Protein AF-A0A1G8RW49-F1 (afdb_monomer_lite)

Foldseek 3Di:
DDPLVVVLVVQLVVLLVVVVVVLVVVLVDDPDDDPVVLLQVLLVSLLSSCQSCLQRPVVCLVVVLVVQLVSLVVSQVVVVVSPDDDPVSSVSNNNSSVVSNPVSVVVVVVVVVVVVD

Structure (mmCIF, N/CA/C/O backbone):
data_AF-A0A1G8RW49-F1
#
_entry.id   AF-A0A1G8RW49-F1
#
loop_
_atom_site.group_PDB
_atom_site.id
_atom_site.type_symbol
_atom_site.label_atom_id
_atom_site.label_alt_id
_atom_site.label_comp_id
_atom_site.label_asym_id
_atom_site.label_entity_id
_atom_site.label_seq_id
_atom_site.pdbx_PDB_ins_code
_atom_site.Cartn_x
_atom_site.Cartn_y
_atom_site.Cartn_z
_atom_site.occupancy
_atom_site.B_iso_or_equiv
_atom_site.auth_seq_id
_atom_site.auth_comp_id
_atom_site.auth_asym_id
_atom_site.auth_atom_id
_atom_site.pdbx_PDB_model_num
ATOM 1 N N . MET A 1 1 ? -18.565 -13.619 4.717 1.00 59.75 1 MET A N 1
ATOM 2 C CA . MET A 1 1 ? -17.953 -12.331 4.314 1.00 59.75 1 MET A CA 1
ATOM 3 C C . MET A 1 1 ? -18.931 -11.211 4.607 1.00 59.75 1 MET A C 1
ATOM 5 O O . MET A 1 1 ? -20.089 -11.331 4.247 1.00 59.75 1 MET A O 1
ATOM 9 N N . THR A 1 2 ? -18.493 -10.148 5.275 1.00 83.75 2 THR A N 1
ATOM 10 C CA . THR A 1 2 ? -19.320 -8.943 5.476 1.00 83.75 2 THR A CA 1
ATOM 11 C C . THR A 1 2 ? -19.186 -7.999 4.276 1.00 83.75 2 THR A C 1
ATOM 13 O O . THR A 1 2 ? -18.129 -7.975 3.644 1.00 83.75 2 THR A O 1
ATOM 16 N N . ILE A 1 3 ? -20.194 -7.174 3.991 1.00 85.25 3 ILE A N 1
ATOM 17 C CA . ILE A 1 3 ? -20.124 -6.146 2.932 1.00 85.25 3 ILE A CA 1
ATOM 18 C C . ILE A 1 3 ? -18.886 -5.246 3.086 1.00 85.25 3 ILE A C 1
ATOM 20 O O . ILE A 1 3 ? -18.165 -5.022 2.119 1.00 85.25 3 ILE A O 1
ATOM 24 N N . GLY A 1 4 ? -18.549 -4.844 4.318 1.00 81.69 4 GLY A N 1
ATOM 25 C CA . GLY A 1 4 ? -17.360 -4.028 4.583 1.00 81.69 4 GLY A CA 1
ATOM 26 C C . GLY A 1 4 ? -16.043 -4.705 4.185 1.00 81.69 4 GLY A C 1
ATOM 27 O O . GLY A 1 4 ? -15.194 -4.069 3.578 1.00 81.69 4 GLY A O 1
ATOM 28 N N . SER A 1 5 ? -15.881 -6.009 4.448 1.00 82.50 5 SER A N 1
ATOM 29 C CA . SER A 1 5 ? -14.673 -6.745 4.023 1.00 82.50 5 SER A CA 1
ATOM 30 C C . SER A 1 5 ? -14.557 -6.872 2.504 1.00 82.50 5 SER A C 1
ATOM 32 O O . SER A 1 5 ? -13.449 -6.879 1.978 1.00 82.50 5 SER A O 1
ATOM 34 N N . PHE A 1 6 ? -15.688 -6.967 1.802 1.00 86.25 6 PHE A N 1
ATOM 35 C CA . PHE A 1 6 ? -15.697 -7.052 0.344 1.00 86.25 6 PHE A CA 1
ATOM 36 C C . PHE A 1 6 ? -15.280 -5.720 -0.289 1.00 86.25 6 PHE A C 1
ATOM 38 O O . PHE A 1 6 ? -14.421 -5.700 -1.165 1.00 86.25 6 PHE A O 1
ATOM 45 N N . LEU A 1 7 ? -15.805 -4.605 0.226 1.00 87.75 7 LEU A N 1
ATOM 46 C CA . LEU A 1 7 ? -15.432 -3.264 -0.227 1.00 87.75 7 LEU A CA 1
ATOM 47 C C . LEU A 1 7 ? -13.951 -2.961 0.024 1.00 87.75 7 LEU A C 1
ATOM 49 O O . LEU A 1 7 ? -13.276 -2.479 -0.880 1.00 87.75 7 LEU A O 1
ATOM 53 N N . THR A 1 8 ? -13.418 -3.289 1.208 1.00 87.62 8 THR A N 1
ATOM 54 C CA . THR A 1 8 ? -11.985 -3.102 1.494 1.00 87.62 8 THR A CA 1
ATOM 55 C C . THR A 1 8 ? -11.114 -3.902 0.526 1.00 87.62 8 THR A C 1
ATOM 57 O O . THR A 1 8 ? -10.155 -3.355 -0.009 1.00 87.62 8 THR A O 1
ATOM 60 N N . ALA A 1 9 ? -11.471 -5.161 0.248 1.00 86.69 9 ALA A N 1
ATOM 61 C CA . ALA A 1 9 ? -10.736 -5.988 -0.705 1.00 86.69 9 ALA A CA 1
ATOM 62 C C . ALA A 1 9 ? -10.760 -5.390 -2.119 1.00 86.69 9 ALA A C 1
ATOM 64 O O . ALA A 1 9 ? -9.704 -5.251 -2.728 1.00 86.69 9 ALA A O 1
ATOM 65 N N . ILE A 1 10 ? -11.934 -4.981 -2.618 1.00 90.88 10 ILE A N 1
ATOM 66 C CA . ILE A 1 10 ? -12.069 -4.359 -3.945 1.00 90.88 10 ILE A CA 1
ATOM 67 C C . ILE A 1 10 ? -11.211 -3.101 -4.050 1.00 90.88 10 ILE A C 1
ATOM 69 O O . ILE A 1 10 ? -10.484 -2.942 -5.025 1.00 90.88 10 ILE A O 1
ATOM 73 N N . VAL A 1 11 ? -11.272 -2.220 -3.050 1.00 90.44 11 VAL A N 1
ATOM 74 C CA . VAL A 1 11 ? -10.513 -0.964 -3.059 1.00 90.44 11 VAL A CA 1
ATOM 75 C C . VAL A 1 11 ? -9.007 -1.235 -3.034 1.00 90.44 11 VAL A C 1
ATOM 77 O O . VAL A 1 11 ? -8.272 -0.657 -3.829 1.00 90.44 11 VAL A O 1
ATOM 80 N N . THR A 1 12 ? -8.535 -2.145 -2.177 1.00 89.38 12 THR A N 1
ATOM 81 C CA . THR A 1 12 ? -7.109 -2.503 -2.110 1.00 89.38 12 THR A CA 1
ATOM 82 C C . THR A 1 12 ? -6.622 -3.170 -3.399 1.00 89.38 12 THR A C 1
ATOM 84 O O . THR A 1 12 ? -5.547 -2.828 -3.884 1.00 89.38 12 THR A O 1
ATOM 87 N N . ILE A 1 13 ? -7.415 -4.063 -3.999 1.00 90.88 13 ILE A N 1
ATOM 88 C CA . ILE A 1 13 ? -7.096 -4.672 -5.301 1.00 90.88 13 ILE A CA 1
ATOM 89 C C . ILE A 1 13 ? -7.061 -3.603 -6.398 1.00 90.88 13 ILE A C 1
ATOM 91 O O . ILE A 1 13 ? -6.138 -3.591 -7.208 1.00 90.88 13 ILE A O 1
ATOM 95 N N . GLY A 1 14 ? -8.024 -2.678 -6.403 1.00 91.81 14 GLY A N 1
ATOM 96 C CA . GLY A 1 14 ? -8.062 -1.555 -7.337 1.00 91.81 14 GLY A CA 1
ATOM 97 C C . GLY A 1 14 ? -6.808 -0.686 -7.250 1.00 91.81 14 GLY A C 1
ATOM 98 O O . GLY A 1 14 ? -6.220 -0.367 -8.280 1.00 91.81 14 GLY A O 1
ATOM 99 N N . PHE A 1 15 ? -6.339 -0.372 -6.036 1.00 90.56 15 PHE A N 1
ATOM 100 C CA . PHE A 1 15 ? -5.070 0.335 -5.851 1.00 90.56 15 PHE A CA 1
ATOM 101 C C . PHE A 1 15 ? -3.871 -0.482 -6.332 1.00 90.56 15 PHE A C 1
ATOM 103 O O . PHE A 1 15 ? -3.025 0.067 -7.027 1.00 90.56 15 PHE A O 1
ATOM 110 N N . ALA A 1 16 ? -3.802 -1.781 -6.028 1.00 90.25 16 ALA A N 1
ATOM 111 C CA . ALA A 1 16 ? -2.701 -2.630 -6.486 1.00 90.25 16 ALA A CA 1
ATOM 112 C C . ALA A 1 16 ? -2.608 -2.665 -8.022 1.00 90.25 16 ALA A C 1
ATOM 114 O O . ALA A 1 16 ? -1.529 -2.484 -8.583 1.00 90.25 16 ALA A O 1
ATOM 115 N N . 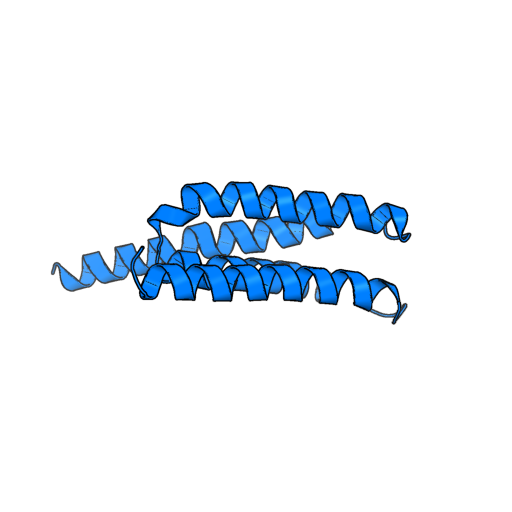LEU A 1 17 ? -3.747 -2.831 -8.701 1.00 90.25 17 LEU A N 1
ATOM 116 C CA . LEU A 1 17 ? -3.827 -2.803 -10.162 1.00 90.25 17 LEU A CA 1
ATOM 117 C C . LEU A 1 17 ? -3.489 -1.420 -10.728 1.00 90.25 17 LEU A C 1
ATOM 119 O O . LEU A 1 17 ? -2.759 -1.331 -11.709 1.00 90.25 17 LEU A O 1
ATOM 123 N N . GLY A 1 18 ? -3.977 -0.346 -10.105 1.00 88.38 18 GLY A N 1
ATOM 124 C CA . GLY A 1 18 ? -3.648 1.022 -10.504 1.00 88.38 18 GLY A CA 1
ATOM 125 C C . GLY A 1 18 ? -2.149 1.306 -10.417 1.00 88.38 18 GLY A C 1
ATOM 126 O O . GLY A 1 18 ? -1.575 1.827 -11.366 1.00 88.38 18 GLY A O 1
ATOM 127 N N . ILE A 1 19 ? -1.500 0.894 -9.324 1.00 87.56 19 ILE A N 1
ATOM 128 C CA . ILE A 1 19 ? -0.048 1.028 -9.136 1.00 87.56 19 ILE A CA 1
ATOM 129 C C . ILE A 1 19 ? 0.706 0.236 -10.202 1.00 87.56 19 ILE A C 1
ATOM 131 O O . ILE A 1 19 ? 1.620 0.775 -10.817 1.00 87.56 19 ILE A O 1
ATOM 135 N N . LEU A 1 20 ? 0.304 -1.015 -10.451 1.00 87.12 20 LEU A N 1
ATOM 136 C CA . LEU A 1 20 ? 0.903 -1.841 -11.499 1.00 87.12 20 LEU A CA 1
ATOM 137 C C . LEU A 1 20 ? 0.834 -1.141 -12.862 1.00 87.12 20 LEU A C 1
ATOM 139 O O . LEU A 1 20 ? 1.848 -1.018 -13.538 1.00 87.12 20 LEU A O 1
ATOM 143 N N . LEU A 1 21 ? -0.347 -0.649 -13.247 1.00 85.25 21 LEU A N 1
ATOM 144 C CA . LEU A 1 21 ? -0.548 0.028 -14.528 1.00 85.25 21 LEU A CA 1
ATOM 145 C C . LEU A 1 21 ? 0.269 1.316 -14.634 1.00 85.25 21 LEU A C 1
ATOM 147 O O . LEU A 1 21 ? 0.907 1.531 -15.658 1.00 85.25 21 LEU A O 1
ATOM 151 N N . VAL A 1 22 ? 0.280 2.152 -13.593 1.00 83.88 22 VAL A N 1
ATOM 152 C CA . VAL A 1 22 ? 1.064 3.397 -13.586 1.00 83.88 22 VAL A CA 1
ATOM 153 C C . VAL A 1 22 ? 2.552 3.093 -13.752 1.00 83.88 22 VAL A C 1
ATOM 155 O O . VAL A 1 22 ? 3.182 3.678 -14.627 1.00 83.88 22 VAL A O 1
ATOM 158 N N . GLN A 1 23 ? 3.104 2.129 -13.006 1.00 80.06 23 GLN A N 1
ATOM 159 C CA . GLN A 1 23 ? 4.535 1.805 -13.095 1.00 80.06 23 GLN A CA 1
ATOM 160 C C . GLN A 1 23 ? 4.944 1.170 -14.431 1.00 80.06 23 GLN A C 1
ATOM 162 O O . GLN A 1 23 ? 6.076 1.373 -14.874 1.00 80.06 23 GLN A O 1
ATOM 167 N N . LEU A 1 24 ? 4.033 0.437 -15.079 1.00 77.06 24 LEU A N 1
ATOM 168 C CA . LEU A 1 24 ? 4.243 -0.114 -16.422 1.00 77.06 24 LEU A CA 1
ATOM 169 C C . LEU A 1 24 ? 4.100 0.952 -17.523 1.00 77.06 24 LEU A C 1
ATOM 171 O O . LEU A 1 24 ? 4.805 0.903 -18.524 1.00 77.06 24 LEU A O 1
ATOM 175 N N . ILE A 1 25 ? 3.200 1.931 -17.368 1.00 75.44 25 ILE A N 1
ATOM 176 C CA . ILE A 1 25 ? 3.000 3.004 -18.359 1.00 75.44 25 ILE A CA 1
ATOM 177 C C . ILE A 1 25 ? 4.119 4.045 -18.279 1.00 75.44 25 ILE A C 1
ATOM 179 O O . ILE A 1 25 ? 4.622 4.481 -19.315 1.00 75.44 25 ILE A O 1
ATOM 183 N N . GLU A 1 26 ? 4.533 4.437 -17.071 1.00 66.81 26 GLU A N 1
ATOM 184 C CA . GLU A 1 26 ? 5.623 5.401 -16.880 1.00 66.81 26 GLU A CA 1
ATOM 185 C C . GLU A 1 26 ? 6.968 4.901 -17.433 1.00 66.81 26 GLU A C 1
ATOM 187 O O . GLU A 1 26 ? 7.827 5.716 -17.763 1.00 66.81 26 GLU A O 1
ATOM 192 N N . HIS A 1 27 ? 7.137 3.591 -17.653 1.00 57.88 27 HIS A N 1
ATOM 193 C CA . HIS A 1 27 ? 8.285 3.054 -18.392 1.00 57.88 27 HIS A CA 1
ATOM 194 C C . HIS A 1 27 ? 8.393 3.576 -19.834 1.00 57.88 27 HIS A C 1
ATOM 196 O O . HIS A 1 27 ? 9.492 3.650 -20.379 1.00 57.88 27 HIS A O 1
ATOM 202 N N . GLY A 1 28 ? 7.279 3.967 -20.460 1.00 51.88 28 GLY A N 1
ATOM 203 C CA . GLY A 1 28 ? 7.251 4.395 -21.860 1.00 51.88 28 GLY A CA 1
ATOM 204 C C . GLY A 1 28 ? 7.510 5.884 -22.100 1.00 51.88 28 GLY A C 1
ATOM 205 O O . GLY A 1 28 ? 7.718 6.276 -23.250 1.00 51.88 28 GLY A O 1
ATOM 206 N N . ALA A 1 29 ? 7.477 6.736 -21.070 1.00 50.56 29 ALA A N 1
ATOM 207 C CA . ALA A 1 29 ? 7.459 8.181 -21.268 1.00 50.56 29 ALA A CA 1
ATOM 208 C C . ALA A 1 29 ? 8.237 8.943 -20.181 1.00 50.56 29 ALA A C 1
ATOM 210 O O . ALA A 1 29 ? 7.933 8.838 -19.001 1.00 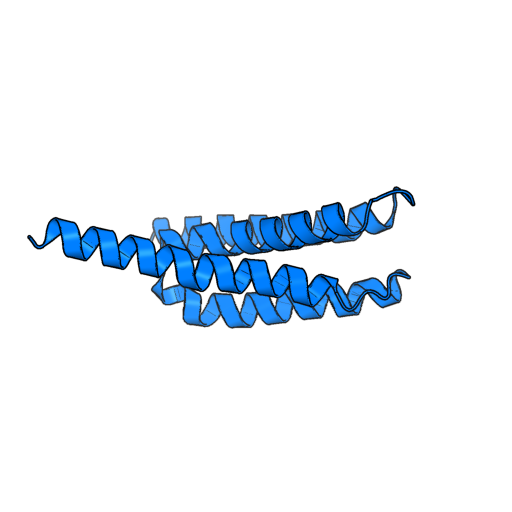50.56 29 ALA A O 1
ATOM 211 N N . PHE A 1 30 ? 9.163 9.802 -20.630 1.00 48.25 30 PHE A N 1
ATOM 212 C CA . PHE A 1 30 ? 9.850 10.892 -19.907 1.00 48.25 30 PHE A CA 1
ATOM 213 C C . PHE A 1 30 ? 11.247 10.608 -19.304 1.00 48.25 30 PHE A C 1
ATOM 215 O O . PHE A 1 30 ? 11.374 10.255 -18.134 1.00 48.25 30 PHE A O 1
ATOM 222 N N . PRO A 1 31 ? 12.334 10.929 -20.041 1.00 52.97 31 PRO A N 1
ATOM 223 C CA . PRO A 1 31 ? 13.720 10.814 -19.562 1.00 52.97 31 PRO A CA 1
ATOM 224 C C . PRO A 1 31 ? 14.184 11.939 -18.602 1.00 52.97 31 PRO A C 1
ATOM 226 O O . PRO A 1 31 ? 15.380 12.095 -18.381 1.00 52.97 31 PRO A O 1
ATOM 229 N N . LEU A 1 32 ? 13.278 12.746 -18.032 1.00 56.34 32 LEU A N 1
ATOM 230 C CA . LEU A 1 32 ? 13.610 13.934 -17.216 1.00 56.34 32 LEU A CA 1
ATOM 231 C C . LEU A 1 32 ? 12.896 13.962 -15.851 1.00 56.34 32 LEU A C 1
ATOM 233 O O . LEU A 1 32 ? 12.592 15.029 -15.317 1.00 56.34 32 LEU A O 1
ATOM 237 N N . ARG A 1 33 ? 12.604 12.799 -15.262 1.00 59.16 33 ARG A N 1
ATOM 238 C CA . ARG A 1 33 ? 12.033 12.735 -13.909 1.00 59.16 33 ARG A CA 1
ATOM 239 C C . ARG A 1 33 ? 13.156 12.827 -12.871 1.00 59.16 33 ARG A C 1
ATOM 241 O O . ARG A 1 33 ? 14.095 12.037 -12.882 1.00 59.16 33 ARG A O 1
ATOM 248 N N . ILE A 1 34 ? 13.078 13.818 -11.983 1.00 59.84 34 ILE A N 1
ATOM 249 C CA . ILE A 1 34 ? 14.044 14.014 -10.892 1.00 59.84 34 ILE A CA 1
ATOM 250 C C . ILE A 1 34 ? 13.939 12.824 -9.926 1.00 59.84 34 ILE A C 1
ATOM 252 O O . ILE A 1 34 ? 12.857 12.541 -9.416 1.00 59.84 34 ILE A O 1
ATOM 256 N N . GLN A 1 35 ? 15.064 12.169 -9.628 1.00 63.91 35 GLN A N 1
ATOM 257 C CA . GLN A 1 35 ? 15.146 10.945 -8.812 1.00 63.91 35 GLN A CA 1
ATOM 258 C C . GLN A 1 35 ? 14.426 11.037 -7.448 1.00 63.91 35 GLN A C 1
ATOM 260 O O . GLN A 1 35 ? 13.844 10.062 -6.985 1.00 63.91 35 GLN A O 1
ATOM 265 N N . MET A 1 36 ? 14.411 12.211 -6.805 1.00 59.09 36 MET A N 1
ATOM 266 C CA . MET A 1 36 ? 13.684 12.406 -5.541 1.00 59.09 36 MET A CA 1
ATOM 267 C C . MET A 1 36 ? 12.158 12.396 -5.697 1.00 59.09 36 MET A C 1
ATOM 269 O O . MET A 1 36 ? 11.465 11.888 -4.819 1.00 59.09 36 MET A O 1
ATOM 273 N N . VAL A 1 37 ? 11.636 12.938 -6.802 1.00 65.94 37 VAL A N 1
ATOM 274 C CA . VAL A 1 37 ? 10.189 12.938 -7.090 1.00 65.94 37 VAL A CA 1
ATOM 275 C C . VAL A 1 37 ? 9.710 11.504 -7.328 1.00 65.94 37 VAL A C 1
ATOM 277 O O . VAL A 1 37 ? 8.629 11.127 -6.881 1.00 65.94 37 VAL A O 1
ATOM 280 N N . ASP A 1 38 ? 10.566 10.689 -7.946 1.00 71.38 38 ASP A N 1
ATOM 281 C CA . ASP A 1 38 ? 10.352 9.256 -8.144 1.00 71.38 38 ASP A CA 1
ATOM 282 C C . ASP A 1 38 ? 10.193 8.518 -6.799 1.00 71.38 38 ASP A C 1
ATOM 284 O O . ASP A 1 38 ? 9.218 7.803 -6.573 1.00 71.38 38 ASP A O 1
ATOM 288 N N . MET A 1 39 ? 11.078 8.776 -5.829 1.00 74.19 39 MET A N 1
ATOM 289 C CA . MET A 1 39 ? 11.020 8.126 -4.511 1.00 74.19 39 MET A CA 1
ATOM 290 C C . MET A 1 39 ? 9.762 8.474 -3.711 1.00 74.19 39 MET A C 1
ATOM 292 O O . MET A 1 39 ? 9.161 7.598 -3.087 1.00 74.19 39 MET A O 1
ATOM 296 N N . THR A 1 40 ? 9.341 9.742 -3.702 1.00 82.69 40 THR A N 1
ATOM 297 C CA . THR A 1 40 ? 8.152 10.145 -2.935 1.00 82.69 40 THR A CA 1
ATOM 298 C C . THR A 1 40 ? 6.872 9.538 -3.492 1.00 82.69 40 THR A C 1
ATOM 300 O O . THR A 1 40 ? 5.975 9.194 -2.725 1.00 82.69 40 THR A O 1
ATOM 303 N N . GLU A 1 41 ? 6.794 9.363 -4.810 1.00 84.25 41 GLU A N 1
ATOM 304 C CA . GLU A 1 41 ? 5.649 8.728 -5.451 1.00 84.25 41 GLU A CA 1
ATOM 305 C C . GLU A 1 41 ? 5.560 7.248 -5.082 1.00 84.25 41 GLU A C 1
ATOM 307 O O . GLU A 1 41 ? 4.508 6.781 -4.655 1.00 84.25 41 GLU A O 1
ATO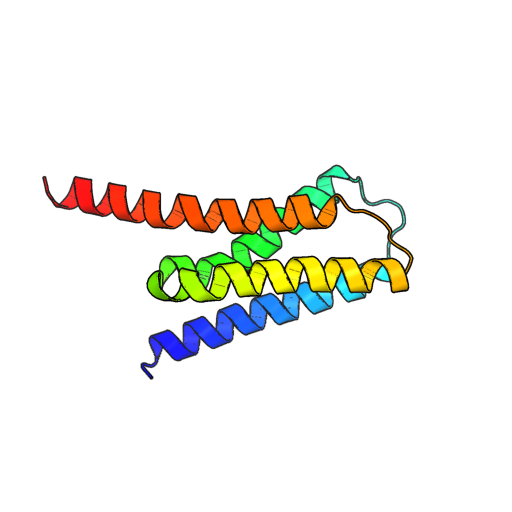M 312 N N . HIS A 1 42 ? 6.684 6.534 -5.117 1.00 86.06 42 HIS A N 1
ATOM 313 C CA . HIS A 1 42 ? 6.764 5.145 -4.675 1.00 86.06 42 HIS A CA 1
ATOM 314 C C . HIS A 1 42 ? 6.309 4.946 -3.224 1.00 86.06 42 HIS A C 1
ATOM 316 O O . HIS A 1 42 ? 5.524 4.036 -2.934 1.00 86.06 42 HIS A O 1
ATOM 322 N N . VAL A 1 43 ? 6.758 5.823 -2.320 1.00 88.06 43 VAL A N 1
ATOM 323 C CA . VAL A 1 43 ? 6.323 5.831 -0.916 1.00 88.06 43 VAL A CA 1
ATOM 324 C C . VAL A 1 43 ? 4.814 6.065 -0.827 1.00 88.06 43 VAL A C 1
ATOM 326 O O . VAL A 1 43 ? 4.118 5.342 -0.111 1.00 88.06 43 VAL A O 1
ATOM 329 N N . LEU A 1 44 ? 4.293 7.055 -1.556 1.00 89.19 44 LEU A N 1
ATOM 330 C CA . LEU A 1 44 ? 2.888 7.448 -1.489 1.00 89.19 44 LEU A CA 1
ATOM 331 C C . LEU A 1 44 ? 1.956 6.369 -2.051 1.00 89.19 44 LEU A C 1
ATOM 333 O O . LEU A 1 44 ? 0.943 6.052 -1.429 1.00 89.19 44 LEU A O 1
ATOM 337 N N . LEU A 1 45 ? 2.310 5.770 -3.187 1.00 89.38 45 LEU A N 1
ATOM 338 C CA . LEU A 1 45 ? 1.541 4.704 -3.824 1.00 89.38 45 LEU A CA 1
ATOM 339 C C . LEU A 1 45 ? 1.387 3.499 -2.886 1.00 89.38 45 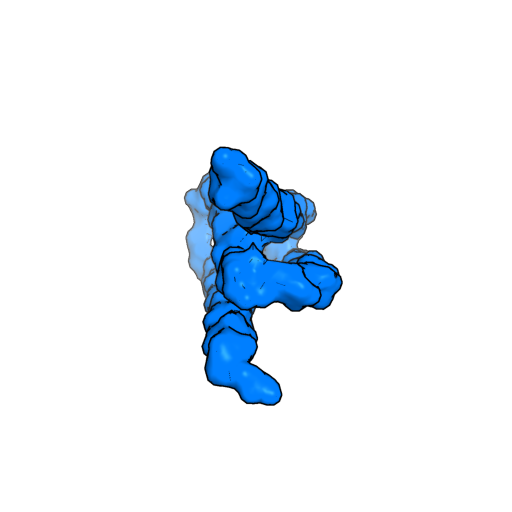LEU A C 1
ATOM 341 O O . LEU A 1 45 ? 0.273 3.023 -2.659 1.00 89.38 45 LEU A O 1
ATOM 345 N N . PHE A 1 46 ? 2.480 3.051 -2.263 1.00 91.12 46 PHE A N 1
ATOM 346 C CA . PHE A 1 46 ? 2.429 1.934 -1.317 1.00 91.12 46 PHE A CA 1
ATOM 347 C C . PHE A 1 46 ? 1.771 2.301 0.015 1.00 91.12 46 PHE A C 1
ATOM 349 O O . PHE A 1 46 ? 1.103 1.459 0.617 1.00 91.12 46 PHE A O 1
ATOM 356 N N . ALA A 1 47 ? 1.869 3.556 0.458 1.00 91.56 47 ALA A N 1
ATOM 357 C CA . ALA A 1 47 ? 1.097 4.026 1.601 1.00 91.56 47 ALA A CA 1
ATOM 358 C C . ALA A 1 47 ? -0.417 3.960 1.312 1.00 91.56 47 ALA A C 1
ATOM 360 O O . ALA A 1 47 ? -1.173 3.376 2.090 1.00 91.56 47 ALA A O 1
ATOM 361 N N . ILE A 1 48 ? -0.868 4.481 0.167 1.00 92.31 48 I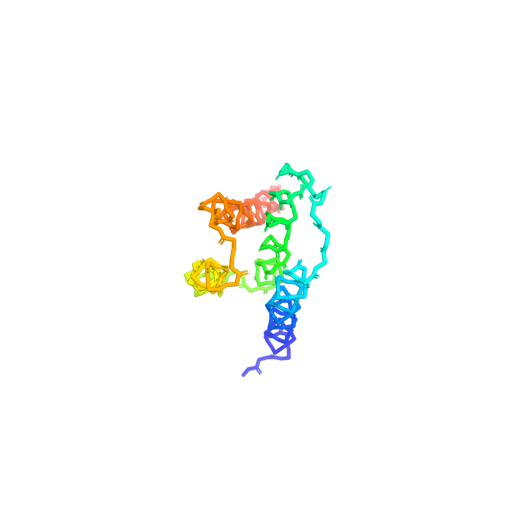LE A N 1
ATOM 362 C CA . ILE A 1 48 ? -2.285 4.463 -0.229 1.00 92.31 48 ILE A CA 1
ATOM 363 C C . ILE A 1 48 ? -2.800 3.027 -0.393 1.00 92.31 48 ILE A C 1
ATOM 365 O O . ILE A 1 48 ? -3.921 2.739 0.022 1.00 92.31 48 ILE A O 1
ATOM 369 N N . LEU A 1 49 ? -1.982 2.103 -0.905 1.00 91.69 49 LEU A N 1
ATOM 370 C CA . LEU A 1 49 ? -2.331 0.681 -0.999 1.00 91.69 49 LEU A CA 1
ATOM 371 C C . LEU A 1 49 ? -2.672 0.065 0.371 1.00 91.69 49 LEU A C 1
ATOM 373 O O . LEU A 1 49 ? -3.648 -0.680 0.506 1.00 91.69 49 LEU A O 1
ATOM 377 N N . MET A 1 50 ? -1.875 0.384 1.393 1.00 92.50 50 MET A N 1
ATOM 378 C CA . MET A 1 50 ? -2.009 -0.179 2.741 1.00 92.50 50 MET A CA 1
ATOM 379 C C . MET A 1 50 ? -3.158 0.450 3.542 1.00 92.50 50 MET A C 1
ATOM 381 O O . MET A 1 50 ? -3.732 -0.189 4.428 1.00 92.50 50 MET A O 1
ATOM 385 N N . LEU A 1 51 ? -3.513 1.697 3.232 1.00 90.31 51 LEU A N 1
ATOM 386 C CA . LEU A 1 51 ? -4.378 2.553 4.044 1.00 90.31 51 LEU A CA 1
ATOM 387 C C . LEU A 1 51 ? -5.824 2.031 4.218 1.00 90.31 51 LEU A C 1
ATOM 389 O O . LEU A 1 51 ? -6.285 1.988 5.363 1.00 90.31 51 LEU A O 1
ATOM 393 N N . PRO A 1 52 ? -6.539 1.548 3.177 1.00 87.88 52 PRO A N 1
ATOM 394 C CA . PRO A 1 52 ? -7.883 0.985 3.337 1.00 87.88 52 PRO A CA 1
ATOM 395 C C . PRO A 1 52 ? -7.901 -0.204 4.298 1.00 87.88 52 PRO A C 1
ATOM 397 O O . PRO A 1 52 ? -8.768 -0.312 5.166 1.00 87.88 52 PRO A O 1
ATOM 400 N N . THR A 1 53 ? -6.913 -1.089 4.179 1.00 89.31 53 THR A N 1
ATOM 401 C CA . THR A 1 53 ? -6.834 -2.266 5.042 1.00 89.31 53 THR A CA 1
ATOM 402 C C . THR A 1 53 ? -6.437 -1.874 6.461 1.00 89.31 53 THR A C 1
ATOM 404 O O . THR A 1 53 ? -7.063 -2.340 7.410 1.00 89.31 53 THR A O 1
ATOM 407 N N . ALA A 1 54 ? -5.484 -0.958 6.631 1.00 88.31 54 ALA A N 1
ATOM 408 C CA . ALA A 1 54 ? -5.065 -0.502 7.952 1.00 88.31 54 ALA A CA 1
ATOM 409 C C . ALA A 1 54 ? -6.189 0.203 8.737 1.00 88.31 54 ALA A C 1
ATOM 411 O O . ALA A 1 54 ? -6.319 0.003 9.947 1.00 88.31 54 ALA A O 1
ATOM 412 N N . LEU A 1 55 ? -7.037 0.990 8.062 1.00 87.44 55 LEU A N 1
ATOM 413 C CA . LEU A 1 55 ? -8.149 1.700 8.701 1.00 87.44 55 LEU A CA 1
ATOM 414 C C . LEU A 1 55 ? -9.337 0.788 9.022 1.00 87.44 55 LEU A C 1
ATOM 416 O O . LEU A 1 55 ? -9.836 0.799 10.152 1.00 87.44 55 LEU A O 1
ATOM 420 N N . PHE A 1 56 ? -9.801 0.011 8.039 1.00 86.88 56 PHE A N 1
ATOM 421 C CA . PHE A 1 56 ? -11.060 -0.730 8.149 1.00 86.88 56 PHE A CA 1
ATOM 422 C C . PHE A 1 56 ? -10.880 -2.161 8.665 1.00 86.88 56 PHE A C 1
ATOM 424 O O . PHE A 1 56 ? -11.817 -2.734 9.226 1.00 86.88 56 PHE A O 1
ATOM 431 N N . ARG A 1 57 ? -9.700 -2.764 8.468 1.00 85.94 57 ARG A N 1
ATOM 432 C CA . ARG A 1 57 ? -9.417 -4.179 8.757 1.00 85.94 57 ARG A CA 1
ATOM 433 C C . ARG A 1 57 ? -7.974 -4.394 9.236 1.00 85.94 57 ARG A C 1
ATOM 435 O O . ARG A 1 57 ? -7.220 -5.121 8.592 1.00 85.94 57 ARG A O 1
ATOM 442 N N . PRO A 1 58 ? -7.582 -3.856 10.406 1.00 85.12 58 PRO A N 1
ATOM 443 C CA . PRO A 1 58 ? -6.199 -3.942 10.886 1.00 85.12 58 PRO A CA 1
ATOM 444 C C . PRO A 1 58 ? -5.702 -5.389 11.045 1.00 85.12 58 PRO A C 1
ATOM 446 O O . PRO A 1 58 ? -4.532 -5.676 10.824 1.00 85.12 58 PRO A O 1
ATOM 449 N N . HIS A 1 59 ? -6.596 -6.338 11.338 1.00 86.94 59 HIS A N 1
ATOM 450 C CA . HIS A 1 59 ? -6.254 -7.761 11.433 1.00 86.94 59 HIS A CA 1
ATOM 451 C C . HIS A 1 59 ? -5.792 -8.384 10.099 1.00 86.94 59 HIS A C 1
ATOM 453 O O . HIS A 1 59 ? -5.130 -9.418 10.104 1.00 86.94 59 HIS A O 1
ATOM 459 N N . TRP A 1 60 ? -6.116 -7.780 8.951 1.00 89.25 60 TRP A N 1
ATOM 460 C CA . TRP A 1 60 ? -5.624 -8.218 7.639 1.00 89.25 60 TRP A CA 1
ATOM 461 C C . TRP A 1 60 ? -4.214 -7.717 7.332 1.00 89.25 60 TRP A C 1
ATOM 463 O O . TRP A 1 60 ? -3.585 -8.244 6.418 1.00 89.25 60 TRP A O 1
ATOM 473 N N . MET A 1 61 ? -3.676 -6.767 8.104 1.00 89.00 61 MET A N 1
ATOM 474 C CA . MET A 1 61 ? -2.319 -6.257 7.887 1.00 89.00 61 MET A CA 1
ATOM 475 C C . MET A 1 61 ? -1.255 -7.352 8.026 1.00 89.00 61 MET A C 1
ATOM 477 O O . MET A 1 61 ? -0.274 -7.313 7.295 1.00 89.00 61 MET A O 1
ATOM 481 N N . ILE A 1 62 ? -1.481 -8.371 8.868 1.00 90.38 62 ILE A N 1
ATOM 482 C CA . ILE A 1 62 ? -0.594 -9.548 8.978 1.00 90.38 62 ILE A CA 1
ATOM 483 C C . ILE A 1 62 ? -0.371 -10.234 7.624 1.00 90.38 62 ILE A C 1
ATOM 485 O O . ILE A 1 62 ? 0.721 -10.727 7.367 1.00 90.38 62 ILE A O 1
ATOM 489 N N . TRP A 1 63 ? -1.387 -10.240 6.759 1.00 90.56 63 TRP A N 1
ATOM 490 C CA . TRP A 1 63 ? -1.312 -10.838 5.427 1.00 90.56 63 TRP A CA 1
ATOM 491 C C . TRP A 1 63 ? -0.992 -9.811 4.345 1.00 90.56 63 TRP A C 1
ATOM 493 O O . TRP A 1 63 ? -0.284 -10.124 3.392 1.00 90.56 63 TRP A O 1
ATOM 503 N N . LEU A 1 64 ? -1.478 -8.576 4.490 1.00 89.62 64 LEU A N 1
ATOM 504 C CA . LEU A 1 64 ? -1.252 -7.539 3.492 1.00 89.62 64 LEU A CA 1
ATOM 505 C C . LEU A 1 64 ? 0.200 -7.055 3.476 1.00 89.62 64 LEU A C 1
ATOM 507 O O . LEU A 1 64 ? 0.720 -6.814 2.397 1.00 89.62 64 LEU A O 1
ATOM 511 N N . VAL A 1 65 ? 0.869 -6.949 4.628 1.00 91.88 65 VAL A N 1
ATOM 512 C CA . VAL A 1 65 ? 2.284 -6.543 4.698 1.00 91.88 65 VAL A CA 1
ATOM 513 C C . VAL A 1 65 ? 3.189 -7.478 3.882 1.00 91.88 65 VAL A C 1
ATOM 515 O O . VAL A 1 65 ? 3.856 -6.978 2.976 1.00 91.88 65 VAL A O 1
ATOM 518 N N . PRO A 1 66 ? 3.216 -8.810 4.111 1.00 91.56 66 PRO A N 1
ATOM 519 C CA . PRO A 1 66 ? 4.063 -9.694 3.313 1.00 91.56 66 PRO A CA 1
ATOM 520 C C . PRO A 1 66 ? 3.657 -9.706 1.835 1.00 91.56 66 PRO A C 1
ATOM 522 O O . PRO A 1 66 ? 4.530 -9.754 0.970 1.00 91.56 66 PRO A O 1
ATOM 525 N N . LEU A 1 67 ? 2.360 -9.593 1.527 1.00 91.38 67 LEU A N 1
ATOM 526 C CA . LEU A 1 67 ? 1.882 -9.519 0.146 1.00 91.38 67 LEU A CA 1
ATOM 527 C C . LEU A 1 67 ? 2.342 -8.233 -0.559 1.00 91.38 67 LEU A C 1
ATOM 529 O O . LEU A 1 67 ? 2.785 -8.289 -1.702 1.00 91.38 67 LEU A O 1
ATOM 533 N N . ALA A 1 68 ? 2.286 -7.088 0.121 1.00 90.56 68 ALA A N 1
ATOM 534 C CA . ALA A 1 68 ? 2.759 -5.809 -0.395 1.00 90.56 68 ALA A CA 1
ATOM 535 C C . ALA A 1 68 ? 4.282 -5.806 -0.580 1.00 90.56 68 ALA A C 1
ATOM 537 O O . ALA A 1 68 ? 4.766 -5.301 -1.589 1.00 90.56 68 ALA A O 1
ATOM 538 N N . CYS A 1 69 ? 5.041 -6.425 0.331 1.00 90.50 69 CYS A N 1
ATOM 539 C CA . CYS A 1 69 ? 6.482 -6.613 0.157 1.00 90.50 69 CYS A CA 1
ATOM 540 C C . CYS A 1 69 ? 6.788 -7.472 -1.078 1.00 90.50 69 CYS A C 1
ATOM 542 O O . CYS A 1 69 ? 7.631 -7.102 -1.892 1.00 90.50 69 CYS A O 1
ATOM 544 N N . PHE A 1 70 ? 6.073 -8.588 -1.255 1.00 91.44 70 PHE A N 1
ATOM 545 C CA . PHE A 1 70 ? 6.235 -9.441 -2.433 1.00 91.44 70 PHE A CA 1
ATOM 546 C C . PHE A 1 70 ? 5.877 -8.698 -3.724 1.00 91.44 70 PHE A C 1
ATOM 548 O O . PHE A 1 70 ? 6.587 -8.803 -4.718 1.00 91.44 70 PHE A O 1
ATOM 555 N N . PHE A 1 71 ? 4.817 -7.891 -3.694 1.00 88.88 71 PHE A N 1
ATOM 556 C CA . PHE A 1 71 ? 4.413 -7.051 -4.815 1.00 88.88 71 PHE A CA 1
ATOM 557 C C . PHE A 1 71 ? 5.461 -5.976 -5.148 1.00 88.88 71 PHE A C 1
ATOM 559 O O . PHE A 1 71 ? 5.780 -5.777 -6.316 1.00 88.88 71 PHE A O 1
ATOM 566 N N . ALA A 1 72 ? 6.058 -5.331 -4.139 1.00 88.31 72 ALA A N 1
ATOM 567 C CA . ALA A 1 72 ? 7.125 -4.348 -4.326 1.00 88.31 72 ALA A CA 1
ATOM 568 C C . ALA A 1 72 ? 8.369 -4.951 -4.996 1.00 88.31 72 ALA A C 1
ATOM 570 O O . ALA A 1 72 ? 8.874 -4.376 -5.961 1.00 88.31 72 ALA A O 1
ATOM 571 N N . ILE A 1 73 ? 8.813 -6.116 -4.510 1.00 86.88 73 ILE A N 1
ATOM 572 C CA . ILE A 1 73 ? 9.936 -6.872 -5.082 1.00 86.88 73 ILE A CA 1
ATOM 573 C C . ILE A 1 73 ? 9.588 -7.337 -6.497 1.00 86.88 73 ILE A C 1
ATOM 575 O O . ILE A 1 73 ? 10.388 -7.179 -7.409 1.00 86.88 73 ILE A O 1
ATOM 579 N N . GLY A 1 74 ? 8.380 -7.868 -6.704 1.00 86.50 74 GLY A N 1
ATOM 580 C CA . GLY A 1 74 ? 7.914 -8.312 -8.016 1.00 86.50 74 GLY A CA 1
ATOM 581 C C . GLY A 1 74 ? 7.969 -7.198 -9.059 1.00 86.50 74 GLY A C 1
ATOM 582 O O . GLY A 1 74 ? 8.479 -7.419 -10.152 1.00 86.50 74 GLY A O 1
ATOM 583 N N . LEU A 1 75 ? 7.528 -5.988 -8.704 1.00 83.75 75 LEU A N 1
ATOM 584 C CA . LEU A 1 75 ? 7.652 -4.821 -9.578 1.00 83.75 75 LEU A CA 1
ATOM 585 C C . LEU A 1 75 ? 9.119 -4.511 -9.898 1.00 83.75 75 LEU A C 1
ATOM 587 O O . LEU A 1 75 ? 9.453 -4.342 -11.062 1.00 83.75 75 LEU A O 1
ATOM 591 N N . GLU A 1 76 ? 10.009 -4.491 -8.906 1.00 81.75 76 GLU A N 1
ATOM 592 C CA . GLU A 1 76 ? 11.441 -4.241 -9.144 1.00 81.75 76 GLU A CA 1
ATOM 593 C C . GLU A 1 76 ? 12.138 -5.355 -9.928 1.00 81.75 76 GLU A C 1
ATOM 595 O O . GLU A 1 76 ? 13.155 -5.094 -10.546 1.00 81.75 76 GLU A O 1
ATOM 600 N N . LEU A 1 77 ? 11.616 -6.581 -9.964 1.00 82.00 77 LEU A N 1
ATOM 601 C CA . LEU A 1 77 ? 12.149 -7.628 -10.842 1.00 82.00 77 LEU A CA 1
ATOM 602 C C . LEU A 1 77 ? 11.677 -7.480 -12.293 1.00 82.00 77 LEU A C 1
ATOM 604 O O . LEU A 1 77 ? 12.382 -7.900 -13.209 1.00 82.00 77 LEU A O 1
ATOM 608 N N . VAL A 1 78 ? 10.503 -6.883 -12.509 1.00 78.00 78 VAL A N 1
ATOM 609 C CA . VAL A 1 78 ? 9.964 -6.612 -13.851 1.00 78.00 78 VAL A CA 1
ATOM 610 C C . VAL A 1 78 ? 10.664 -5.408 -14.491 1.00 78.00 78 VAL A C 1
ATOM 612 O O . VAL A 1 78 ? 11.011 -5.461 -15.666 1.00 78.00 78 VAL A O 1
ATOM 615 N N . GLN A 1 79 ? 10.965 -4.362 -13.718 1.00 70.50 79 GLN A N 1
ATOM 616 C CA . GLN A 1 79 ? 11.560 -3.112 -14.222 1.00 70.50 79 GLN A CA 1
ATOM 617 C C . GLN A 1 79 ? 12.948 -3.258 -14.916 1.00 70.50 79 GLN A C 1
ATOM 619 O O . GLN A 1 79 ? 13.180 -2.593 -15.927 1.00 70.50 79 GLN A O 1
ATOM 624 N N . PRO A 1 80 ? 13.876 -4.141 -14.483 1.00 67.00 80 PRO A N 1
ATOM 625 C CA . PRO A 1 80 ? 15.146 -4.400 -15.164 1.00 67.00 80 PRO A CA 1
ATOM 626 C C . PRO A 1 80 ? 14.980 -5.014 -16.548 1.00 67.00 80 PRO A C 1
ATOM 628 O O . PRO A 1 80 ? 15.794 -4.743 -17.429 1.00 67.00 80 PRO A O 1
ATOM 631 N N . LEU A 1 81 ? 13.928 -5.814 -16.758 1.00 63.25 81 LEU A N 1
ATOM 632 C CA . LEU A 1 81 ? 13.599 -6.365 -18.076 1.00 63.25 81 LEU A CA 1
ATOM 633 C C . LEU A 1 81 ? 13.157 -5.261 -19.050 1.00 63.25 81 LEU A C 1
ATOM 635 O O . LEU A 1 81 ? 13.278 -5.429 -20.261 1.00 63.25 81 LEU A O 1
ATOM 639 N N . GLU A 1 82 ? 12.701 -4.127 -18.517 1.00 63.00 82 GLU A N 1
ATOM 640 C CA . GLU A 1 82 ? 12.255 -2.943 -19.255 1.00 63.00 82 GLU A CA 1
ATOM 641 C C . GLU A 1 82 ? 13.325 -1.829 -19.302 1.00 63.00 82 GLU A C 1
ATOM 643 O O . GLU A 1 82 ? 13.101 -0.771 -19.888 1.00 63.00 82 GLU A O 1
ATOM 648 N N . GLY A 1 83 ? 14.522 -2.075 -18.747 1.00 58.34 83 GLY A N 1
ATOM 649 C CA . GLY A 1 83 ? 15.690 -1.196 -18.871 1.00 58.34 83 GLY A CA 1
ATOM 650 C C . GLY A 1 83 ? 15.961 -0.247 -17.695 1.00 58.34 83 GLY A C 1
ATOM 651 O O . GLY A 1 83 ? 16.910 0.536 -17.780 1.00 58.34 83 GLY A O 1
ATOM 652 N N . ARG A 1 84 ? 15.209 -0.317 -16.583 1.00 63.22 84 ARG A N 1
ATOM 653 C CA . ARG A 1 84 ? 15.530 0.398 -15.328 1.00 63.22 84 ARG A CA 1
ATOM 654 C C . ARG A 1 84 ? 16.161 -0.535 -14.297 1.00 63.22 84 ARG A C 1
ATOM 656 O O . ARG A 1 84 ? 15.523 -1.449 -13.789 1.00 63.22 84 ARG A O 1
ATOM 663 N N . GLY A 1 85 ? 17.404 -0.251 -13.919 1.00 56.00 85 GLY A N 1
ATOM 664 C CA . GLY A 1 85 ? 18.082 -0.892 -12.792 1.00 56.00 85 GLY A CA 1
ATOM 665 C C . GLY A 1 85 ? 18.248 0.079 -11.629 1.00 56.00 85 GLY A C 1
ATOM 666 O O . GLY A 1 85 ? 19.323 0.652 -11.469 1.00 56.00 85 GLY A O 1
ATOM 667 N N . HIS A 1 86 ? 17.208 0.279 -10.817 1.00 60.62 86 HIS A N 1
ATOM 668 C CA . HIS A 1 86 ? 17.299 1.128 -9.627 1.00 60.62 86 HIS A CA 1
ATOM 669 C C . HIS A 1 86 ? 16.790 0.393 -8.383 1.00 60.62 86 HIS A C 1
ATOM 671 O O . HIS A 1 86 ? 15.628 0.498 -8.020 1.00 60.62 86 HIS A O 1
ATOM 677 N N . GLY A 1 87 ? 17.713 -0.262 -7.665 1.00 62.91 87 GLY A N 1
ATOM 678 C CA . GLY A 1 87 ? 17.466 -0.923 -6.368 1.00 62.91 87 GLY A CA 1
ATOM 679 C C . GLY A 1 87 ? 16.923 -0.011 -5.249 1.00 62.91 87 GLY A C 1
ATOM 680 O O . GLY A 1 87 ? 16.661 -0.442 -4.128 1.00 62.91 87 GLY A O 1
ATOM 681 N N . PHE A 1 88 ? 16.822 1.290 -5.521 1.00 68.56 88 PHE A N 1
ATOM 682 C CA . PHE A 1 88 ? 16.317 2.295 -4.595 1.00 68.56 88 PHE A CA 1
ATOM 683 C C . PHE A 1 88 ? 14.784 2.355 -4.574 1.00 68.56 88 PHE A C 1
ATOM 685 O O . PHE A 1 88 ? 14.209 2.823 -3.586 1.00 68.56 88 PHE A O 1
ATOM 692 N N . ASP A 1 89 ? 14.121 1.842 -5.613 1.00 75.81 89 ASP A N 1
ATOM 693 C CA . ASP A 1 89 ? 12.666 1.894 -5.726 1.00 75.81 89 ASP A CA 1
ATOM 694 C C . ASP A 1 89 ? 12.012 0.924 -4.732 1.00 75.81 89 ASP A C 1
ATOM 696 O O . ASP A 1 89 ? 11.006 1.274 -4.112 1.00 75.81 89 ASP A O 1
ATOM 700 N N . VAL A 1 90 ? 12.610 -0.246 -4.455 1.00 81.19 90 VAL A N 1
ATOM 701 C CA . VAL A 1 90 ? 12.124 -1.132 -3.376 1.00 81.19 90 VAL A CA 1
ATOM 702 C C . VAL A 1 90 ? 12.269 -0.523 -1.993 1.00 81.19 90 VAL A C 1
ATOM 704 O O . VAL A 1 90 ? 11.380 -0.711 -1.158 1.00 81.19 90 VAL A O 1
ATOM 707 N N . ILE A 1 91 ? 13.322 0.258 -1.746 1.00 84.75 91 ILE A N 1
ATOM 708 C CA . ILE A 1 91 ? 13.487 0.953 -0.465 1.00 84.75 91 ILE A CA 1
ATOM 709 C C . ILE A 1 91 ? 12.338 1.949 -0.271 1.00 84.75 91 ILE A C 1
ATOM 711 O O . ILE A 1 91 ? 11.682 1.941 0.772 1.00 84.75 91 ILE A O 1
ATOM 715 N N . ALA A 1 92 ? 12.036 2.754 -1.292 1.00 85.50 92 ALA A N 1
ATOM 716 C CA . ALA A 1 92 ? 10.935 3.714 -1.259 1.00 85.50 92 ALA A CA 1
ATOM 717 C C . ALA A 1 92 ? 9.566 3.029 -1.061 1.00 85.50 92 ALA A C 1
ATOM 719 O O . ALA A 1 92 ? 8.790 3.420 -0.185 1.00 85.50 92 ALA A O 1
ATOM 720 N N . LYS A 1 93 ? 9.293 1.945 -1.799 1.00 87.81 93 LYS A N 1
ATOM 721 C CA . LYS A 1 93 ? 8.071 1.133 -1.641 1.00 87.81 93 LYS A CA 1
ATOM 722 C C . LYS A 1 93 ? 7.958 0.573 -0.212 1.00 87.81 93 LYS A C 1
ATOM 724 O O . LYS A 1 93 ? 6.906 0.678 0.421 1.00 87.81 93 LYS A O 1
ATOM 729 N N . GLY A 1 94 ? 9.059 0.049 0.332 1.00 88.88 94 GLY A N 1
ATOM 730 C CA . GLY A 1 94 ? 9.143 -0.471 1.699 1.00 88.88 94 GLY A CA 1
ATOM 731 C C . GLY A 1 94 ? 8.848 0.584 2.768 1.00 88.88 94 GLY A C 1
ATOM 732 O O . GLY A 1 94 ? 8.099 0.311 3.709 1.00 88.88 94 GLY A O 1
ATOM 733 N N . PHE A 1 95 ? 9.350 1.810 2.599 1.00 91.00 95 PHE A N 1
ATOM 734 C CA . PHE A 1 95 ? 9.028 2.927 3.493 1.00 91.00 95 PHE A CA 1
ATOM 735 C C . PHE A 1 95 ? 7.526 3.221 3.533 1.00 91.00 95 PHE A C 1
ATOM 737 O O . PHE A 1 95 ? 6.980 3.383 4.623 1.00 91.00 95 PHE A O 1
ATOM 744 N N . GLY A 1 96 ? 6.840 3.227 2.385 1.00 88.50 96 GLY A N 1
ATOM 745 C CA . GLY A 1 96 ? 5.384 3.407 2.323 1.00 88.50 96 GLY A CA 1
ATOM 746 C C . GLY A 1 96 ? 4.614 2.335 3.105 1.00 88.50 96 GLY A C 1
ATOM 747 O O . GLY A 1 96 ? 3.692 2.654 3.863 1.00 88.50 96 GLY A O 1
ATOM 748 N N . ILE A 1 97 ? 5.042 1.071 2.990 1.00 91.69 97 ILE A N 1
ATOM 749 C CA . ILE A 1 97 ? 4.458 -0.059 3.730 1.00 91.69 97 ILE A CA 1
ATOM 750 C C . ILE A 1 97 ? 4.648 0.126 5.240 1.00 91.69 97 ILE A C 1
ATOM 752 O O . ILE A 1 97 ? 3.679 0.032 6.000 1.00 91.69 97 ILE A O 1
ATOM 756 N N . ILE A 1 98 ? 5.876 0.407 5.685 1.00 92.81 98 ILE A N 1
ATOM 757 C CA . ILE A 1 98 ? 6.210 0.574 7.109 1.00 92.81 98 ILE A CA 1
ATOM 758 C C . ILE A 1 98 ? 5.451 1.762 7.701 1.00 92.81 98 ILE A C 1
ATOM 760 O O . ILE A 1 98 ? 4.869 1.643 8.780 1.00 92.81 98 ILE A O 1
ATOM 764 N N . LEU A 1 99 ? 5.409 2.884 6.980 1.00 92.56 99 LEU A N 1
ATOM 765 C CA . LEU A 1 99 ? 4.781 4.123 7.422 1.00 92.56 99 LEU A CA 1
ATOM 766 C C . LEU A 1 99 ? 3.329 3.887 7.849 1.00 92.56 99 LEU A C 1
ATOM 768 O O . LEU A 1 99 ? 2.950 4.189 8.979 1.00 92.56 99 LEU A O 1
ATOM 772 N N . VAL A 1 100 ? 2.523 3.281 6.978 1.00 91.69 100 VAL A N 1
ATOM 773 C CA . VAL A 1 100 ? 1.108 3.012 7.273 1.00 91.69 100 VAL A CA 1
ATOM 774 C C . VAL A 1 100 ? 0.948 1.892 8.295 1.00 91.69 100 VAL A C 1
ATOM 776 O O . VAL A 1 100 ? 0.060 1.963 9.148 1.00 91.69 100 VAL A O 1
ATOM 779 N N . THR A 1 101 ? 1.836 0.896 8.260 1.00 91.00 101 THR A N 1
ATOM 780 C CA . THR A 1 101 ? 1.813 -0.224 9.205 1.00 91.00 101 THR A CA 1
ATOM 781 C C . THR A 1 101 ? 2.035 0.223 10.648 1.00 91.00 101 THR A C 1
ATOM 783 O O . THR A 1 101 ? 1.448 -0.357 11.556 1.00 91.00 101 THR A O 1
ATOM 786 N N . VAL A 1 102 ? 2.827 1.273 10.869 1.00 91.50 102 VAL A N 1
ATOM 787 C CA . VAL A 1 102 ? 3.117 1.811 12.205 1.00 91.50 102 VAL A CA 1
ATOM 788 C C . VAL A 1 102 ? 2.148 2.930 12.595 1.00 91.50 102 VAL A C 1
ATOM 790 O O . VAL A 1 102 ? 1.584 2.901 13.690 1.00 91.50 102 VAL A O 1
ATOM 793 N N . ILE A 1 103 ? 1.924 3.911 11.712 1.00 91.56 103 ILE A N 1
ATOM 794 C CA . ILE A 1 103 ? 1.169 5.128 12.050 1.00 91.56 103 ILE A CA 1
ATOM 795 C C . ILE A 1 103 ? -0.299 4.822 12.344 1.00 91.56 103 ILE A C 1
ATOM 797 O O . ILE A 1 103 ? -0.853 5.340 13.314 1.00 91.56 103 ILE A O 1
ATOM 801 N N . VAL A 1 104 ? -0.951 3.981 11.540 1.00 90.25 104 VAL A N 1
ATOM 802 C CA . VAL A 1 104 ? -2.395 3.755 11.692 1.00 90.25 104 VAL A CA 1
ATOM 803 C C . VAL A 1 104 ? -2.731 3.039 13.008 1.00 90.25 104 VAL A C 1
ATOM 805 O O . VAL A 1 104 ? -3.605 3.528 13.731 1.00 90.25 104 VAL A O 1
ATOM 808 N N . PRO A 1 105 ? -2.048 1.944 13.402 1.00 87.56 105 PRO A N 1
ATOM 809 C CA . PRO A 1 105 ? -2.253 1.346 14.720 1.00 87.56 105 PRO A CA 1
ATOM 810 C C . PRO A 1 105 ? -1.920 2.296 15.871 1.00 87.56 105 PRO A C 1
ATOM 812 O O . PRO A 1 105 ? -2.652 2.314 16.859 1.00 87.56 105 PRO A O 1
ATOM 815 N N . LEU A 1 106 ? -0.873 3.118 15.732 1.00 89.56 106 LEU A N 1
ATOM 816 C CA . LEU A 1 106 ? -0.492 4.101 16.744 1.00 89.56 106 LEU A CA 1
ATOM 817 C C . LEU A 1 106 ? -1.603 5.134 16.982 1.00 89.56 106 LEU A C 1
ATOM 819 O O . LEU A 1 106 ? -2.003 5.351 18.124 1.00 89.56 106 LEU A O 1
ATOM 823 N N . ILE A 1 107 ? -2.158 5.717 15.915 1.00 90.44 107 ILE A N 1
ATOM 824 C CA . ILE A 1 107 ? -3.277 6.670 16.003 1.00 90.44 107 ILE A CA 1
ATOM 825 C C . ILE A 1 107 ? -4.492 6.017 16.673 1.00 90.44 107 ILE A C 1
ATOM 827 O O . ILE A 1 107 ? -5.125 6.621 17.539 1.00 90.44 107 ILE A O 1
ATOM 831 N N . ARG A 1 108 ? -4.804 4.764 16.317 1.00 86.19 108 ARG A N 1
ATOM 832 C CA . ARG A 1 108 ? -5.911 4.017 16.934 1.00 86.19 108 ARG A CA 1
ATOM 833 C C . ARG A 1 108 ? -5.680 3.774 18.426 1.00 86.19 108 ARG A C 1
ATOM 835 O O . ARG A 1 108 ? -6.618 3.912 19.206 1.00 86.19 108 ARG A O 1
ATOM 842 N N . ALA A 1 109 ? -4.453 3.433 18.819 1.00 86.94 109 ALA A N 1
ATOM 843 C CA . ALA A 1 109 ? -4.090 3.208 20.215 1.00 86.94 109 ALA A CA 1
ATOM 844 C C . ALA A 1 109 ? -4.193 4.498 21.043 1.00 86.94 109 ALA A C 1
ATOM 846 O O . ALA A 1 109 ? -4.774 4.485 22.126 1.00 86.94 109 ALA A O 1
ATOM 847 N N . ILE A 1 110 ? -3.703 5.621 20.507 1.00 90.75 110 ILE A N 1
ATOM 848 C CA . ILE A 1 110 ? -3.816 6.941 21.144 1.00 90.75 110 ILE A CA 1
ATOM 849 C C . ILE A 1 110 ? -5.288 7.335 21.306 1.00 90.75 110 ILE A C 1
ATOM 851 O O . ILE A 1 110 ? -5.698 7.735 22.394 1.00 90.75 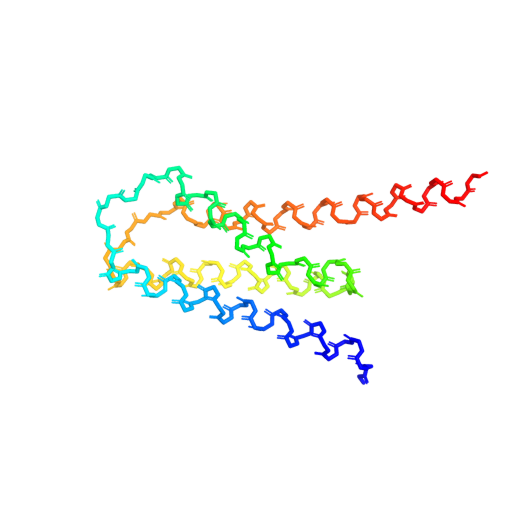110 ILE A O 1
ATOM 855 N N . GLY A 1 111 ? -6.100 7.175 20.258 1.00 88.12 111 GLY A N 1
ATOM 856 C CA . GLY A 1 111 ? -7.533 7.472 20.320 1.00 88.12 111 GLY A CA 1
ATOM 857 C C . GLY A 1 111 ? -8.264 6.640 21.379 1.00 88.12 111 GLY A C 1
ATOM 858 O O . GLY A 1 111 ? -9.056 7.182 22.147 1.00 88.12 111 GLY A O 1
ATOM 859 N N . ALA A 1 112 ? -7.953 5.343 21.473 1.00 88.25 112 ALA A N 1
ATOM 860 C CA . ALA A 1 112 ? -8.520 4.460 22.492 1.00 88.25 112 ALA A CA 1
ATOM 861 C C . ALA A 1 112 ? -8.089 4.851 23.916 1.00 88.25 112 ALA A C 1
ATOM 863 O O . ALA A 1 112 ? -8.909 4.832 24.830 1.00 88.25 112 ALA A O 1
ATOM 864 N N . PHE A 1 113 ? -6.826 5.248 24.102 1.00 90.12 113 PHE A N 1
ATOM 865 C CA . PHE A 1 113 ? -6.319 5.716 25.391 1.00 90.12 113 PHE A CA 1
ATOM 866 C C . PHE A 1 113 ? -7.027 6.993 25.858 1.00 90.12 113 PHE A C 1
ATOM 868 O O . PHE A 1 113 ? -7.444 7.068 27.012 1.00 90.12 113 PHE A O 1
ATOM 875 N N . ILE A 1 114 ? -7.214 7.970 24.963 1.00 91.38 114 ILE A N 1
ATOM 876 C CA . ILE A 1 114 ? -7.917 9.222 25.278 1.00 91.38 114 ILE A CA 1
ATOM 877 C C . ILE A 1 114 ? -9.379 8.949 25.650 1.00 91.38 114 ILE A C 1
ATOM 879 O O . ILE A 1 114 ? -9.854 9.495 26.635 1.00 91.38 114 ILE A O 1
ATOM 883 N N . ALA A 1 115 ? -10.072 8.076 24.914 1.00 88.00 115 ALA A N 1
ATOM 884 C CA . ALA A 1 115 ? -11.477 7.746 25.175 1.00 88.00 115 ALA A CA 1
ATOM 885 C C . ALA A 1 115 ? -11.707 6.923 26.459 1.00 88.00 115 ALA A C 1
ATOM 887 O O . ALA A 1 115 ? -12.843 6.793 26.906 1.00 88.00 115 ALA A O 1
ATOM 888 N N . SER A 1 116 ? -10.649 6.330 27.021 1.00 86.12 116 SER A N 1
ATOM 889 C CA . SER A 1 116 ? -10.707 5.530 28.253 1.00 86.12 116 SER A CA 1
ATOM 890 C C . SER A 1 116 ? -10.499 6.337 29.542 1.00 86.12 116 SER A C 1
ATOM 892 O O . SER A 1 116 ? -10.608 5.769 30.629 1.00 86.12 116 SER A O 1
ATOM 894 N N . ARG A 1 117 ? -10.167 7.628 29.421 1.00 69.94 117 ARG A N 1
ATOM 895 C CA . ARG A 1 117 ? -10.028 8.572 30.536 1.00 69.94 117 ARG A CA 1
ATOM 896 C C . ARG A 1 117 ? -11.265 9.446 30.665 1.00 69.94 117 ARG A C 1
ATOM 898 O O . ARG A 1 117 ? -11.565 9.802 31.823 1.00 69.94 117 ARG A O 1
#

Organism: NCBI:txid555512

Sequence (117 aa):
MTIGSFLTAIVTIGFALGILLVQLIEHGAFPLRIQMVDMTEHVLLFAILMLPTALFRPHWMIWLVPLACFFAIGLELVQPLEGRGHGFDVIAKGFGIILVTVIVPLIRAIGAFIASR

pLDDT: mean 81.97, std 11.81, range [48.25, 92.81]

Secondary structure (DSSP, 8-state):
--HHHHHHHHHHHHHHHHHHHHHHHGGGS-TT--HHHHHHHHHHHHHHHHHHHHHH-GGGHHHHHHHHHHHHHHHHHHGGGGT---THHHHHHHHHHHHHHHHHHHHHHHHHHHHT-

Radius of gyration: 16.03 Å; chains: 1; bounding box: 38×26×52 Å